Protein AF-A0A6M1YBB3-F1 (afdb_monomer_lite)

Foldseek 3Di:
DDPPVDDDDPVLVVVLVVLVVCLVVCCVPPVVCSVVSVVVSCCSVPVPVVVCVVVVCSVVVVVVVVVVVVVVVVVVVVVVVVVVVVVVVCVVCVPPDPPDPPDPPPD

Secondary structure (DSSP, 8-state):
---------HHHHHHHHHHHHHHHHHHHH-GGGHHHHHHHHHIIIIIHHHHHHHH-THHHHHHHHHHHHHHHHHHHHHHHHHHHHHHHHHHHHTTS-TT-TTS-TT-

Sequence (107 aa):
MSEHKFEYGPVARGTYMALVWLVILTAIVFPELLLWHLLLILFLGLGLRPLLEKTGLYDLYAHVTVSIAERLDRKFVEERRREIERNRRRKMYRRFGKDDPRLPKNW

Structure (mmCIF, N/CA/C/O backbone):
data_AF-A0A6M1YBB3-F1
#
_entry.id   AF-A0A6M1YBB3-F1
#
loop_
_atom_site.group_PDB
_atom_site.id
_atom_site.type_symbol
_atom_site.label_atom_id
_atom_site.label_alt_id
_atom_site.label_comp_id
_atom_site.label_asym_id
_atom_site.label_entity_id
_atom_site.label_seq_id
_atom_site.pdbx_PDB_ins_code
_atom_site.Cartn_x
_atom_site.Cartn_y
_atom_site.Cartn_z
_atom_site.occupancy
_atom_site.B_iso_or_equiv
_atom_site.auth_seq_id
_atom_site.auth_comp_id
_atom_site.auth_asym_id
_atom_site.auth_atom_id
_atom_site.pdbx_PDB_model_num
ATOM 1 N N . MET A 1 1 ? 23.563 -16.524 11.032 1.00 37.12 1 MET A N 1
ATOM 2 C CA . MET A 1 1 ? 23.453 -16.870 9.598 1.00 37.12 1 MET A CA 1
ATOM 3 C C . MET A 1 1 ? 22.056 -16.458 9.148 1.00 37.12 1 MET A C 1
ATOM 5 O O . MET A 1 1 ? 21.123 -16.752 9.881 1.00 37.12 1 MET A O 1
ATOM 9 N N . SER A 1 2 ? 21.978 -15.690 8.051 1.00 39.12 2 SER A N 1
ATOM 10 C CA . SER A 1 2 ? 20.796 -15.066 7.412 1.00 39.12 2 SER A CA 1
ATOM 11 C C . SER A 1 2 ? 19.944 -14.103 8.261 1.00 39.12 2 SER A C 1
ATOM 13 O O . SER A 1 2 ? 18.812 -14.407 8.624 1.00 39.12 2 SER A O 1
ATOM 15 N N . GLU A 1 3 ? 20.458 -12.887 8.495 1.00 45.19 3 GLU A N 1
ATOM 16 C CA . GLU A 1 3 ? 19.610 -11.716 8.770 1.00 45.19 3 GLU A CA 1
ATOM 17 C C . GLU A 1 3 ? 18.839 -11.348 7.491 1.00 45.19 3 GLU A C 1
ATOM 19 O O . GLU A 1 3 ? 19.251 -10.476 6.724 1.00 45.19 3 GLU A O 1
ATOM 24 N N . HIS A 1 4 ? 17.710 -12.006 7.226 1.00 49.84 4 HIS A N 1
ATOM 25 C CA . HIS A 1 4 ? 16.729 -11.434 6.309 1.00 49.84 4 HIS A CA 1
ATOM 26 C C . HIS A 1 4 ? 16.093 -10.236 7.015 1.00 49.84 4 HIS A C 1
ATOM 28 O O . HIS A 1 4 ? 15.116 -10.361 7.750 1.00 49.84 4 HIS A O 1
ATOM 34 N N . LYS A 1 5 ? 16.698 -9.055 6.841 1.00 56.81 5 LYS A N 1
ATOM 35 C CA . LYS A 1 5 ? 16.097 -7.778 7.229 1.00 56.81 5 LYS A CA 1
ATOM 36 C C . LYS A 1 5 ? 14.811 -7.631 6.430 1.00 56.81 5 LYS A C 1
ATOM 38 O O . LYS A 1 5 ? 14.827 -7.218 5.279 1.00 56.81 5 LYS A O 1
ATOM 43 N N . PHE A 1 6 ? 13.707 -8.050 7.033 1.00 59.91 6 PHE A N 1
ATOM 44 C CA . PHE A 1 6 ? 12.381 -7.880 6.476 1.00 59.91 6 PHE A CA 1
ATOM 45 C C . PHE A 1 6 ? 12.151 -6.391 6.184 1.00 59.91 6 PHE A C 1
ATOM 47 O O . PHE A 1 6 ? 12.047 -5.567 7.098 1.00 59.91 6 PHE A O 1
ATOM 54 N N . GLU A 1 7 ? 12.115 -6.044 4.900 1.00 65.75 7 GLU A N 1
ATOM 55 C CA . GLU A 1 7 ? 11.823 -4.698 4.433 1.00 65.75 7 GLU A CA 1
ATOM 56 C C . GLU A 1 7 ? 10.372 -4.635 3.970 1.00 65.75 7 GLU A C 1
ATOM 58 O O . GLU A 1 7 ? 9.979 -5.243 2.974 1.00 65.75 7 GLU A O 1
ATOM 63 N N . TYR A 1 8 ? 9.557 -3.867 4.694 1.00 69.00 8 TYR A N 1
ATOM 64 C CA . TYR A 1 8 ? 8.224 -3.524 4.219 1.00 69.00 8 TYR A CA 1
ATOM 65 C C . TYR A 1 8 ? 8.329 -2.790 2.885 1.00 69.00 8 TYR A C 1
ATOM 67 O O . TYR A 1 8 ? 8.977 -1.740 2.800 1.00 69.00 8 TYR A O 1
ATOM 75 N N . GLY A 1 9 ? 7.638 -3.323 1.876 1.00 72.06 9 GLY A N 1
ATOM 76 C CA . GLY A 1 9 ? 7.504 -2.675 0.581 1.00 72.06 9 GLY A CA 1
ATOM 77 C C . GLY A 1 9 ? 6.871 -1.278 0.691 1.00 72.06 9 GLY A C 1
ATOM 78 O O . GLY A 1 9 ? 6.169 -0.975 1.663 1.00 72.06 9 GLY A O 1
ATOM 79 N N . PRO A 1 10 ? 7.077 -0.416 -0.318 1.00 74.81 10 PRO A N 1
ATOM 80 C CA . PRO A 1 10 ? 6.607 0.971 -0.307 1.00 74.81 10 PRO A CA 1
ATOM 81 C C . PRO A 1 10 ? 5.085 1.086 -0.145 1.00 74.81 10 PRO A C 1
ATOM 83 O O . PRO A 1 10 ? 4.612 2.004 0.519 1.00 74.81 10 PRO A O 1
ATOM 86 N N . VAL A 1 11 ? 4.324 0.122 -0.674 1.00 73.94 11 VAL A N 1
ATOM 87 C CA . VAL A 1 11 ? 2.864 0.054 -0.506 1.00 73.94 11 VAL A CA 1
ATOM 88 C C . VAL A 1 11 ? 2.495 -0.135 0.962 1.00 73.94 11 VAL A C 1
ATOM 90 O O . VAL A 1 11 ? 1.735 0.664 1.490 1.00 73.94 11 VAL A O 1
ATOM 93 N N . ALA A 1 12 ? 3.081 -1.119 1.651 1.00 78.50 12 ALA A N 1
ATOM 94 C CA . ALA A 1 12 ? 2.792 -1.374 3.063 1.00 78.50 12 ALA A CA 1
ATOM 95 C C . ALA A 1 12 ? 3.149 -0.173 3.953 1.00 78.50 12 ALA A C 1
ATOM 97 O O . ALA A 1 12 ? 2.372 0.199 4.831 1.00 78.50 12 ALA A O 1
ATOM 98 N N . ARG A 1 13 ? 4.287 0.485 3.683 1.00 79.81 13 ARG A N 1
ATOM 99 C CA . ARG A 1 13 ? 4.660 1.734 4.368 1.00 79.81 13 ARG A CA 1
ATOM 100 C C . ARG A 1 13 ? 3.640 2.846 4.112 1.00 79.81 13 ARG A C 1
ATOM 102 O O . ARG A 1 13 ? 3.239 3.524 5.052 1.00 79.81 13 ARG A O 1
ATOM 109 N N . GLY A 1 14 ? 3.200 3.009 2.865 1.00 83.56 14 GLY A N 1
ATOM 110 C CA . GLY A 1 14 ? 2.187 3.994 2.485 1.00 83.56 14 GLY A CA 1
ATOM 111 C C . GLY A 1 14 ? 0.838 3.742 3.157 1.00 83.56 14 GLY A C 1
ATOM 112 O O . GLY A 1 14 ? 0.249 4.666 3.712 1.00 83.56 14 GLY A O 1
ATOM 113 N N . THR A 1 15 ? 0.376 2.489 3.178 1.00 84.31 15 THR A N 1
ATOM 114 C CA . THR A 1 15 ? -0.873 2.097 3.843 1.00 84.31 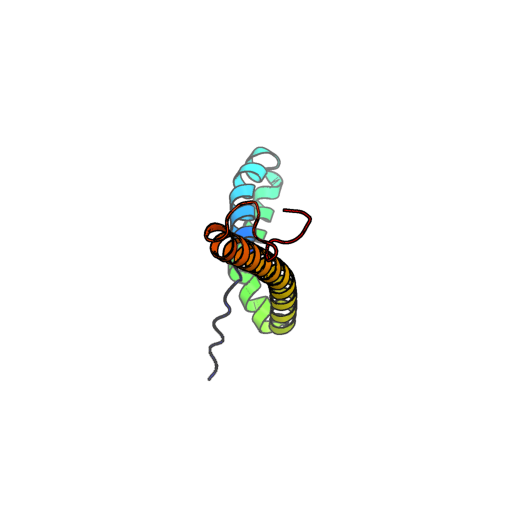15 THR A CA 1
ATOM 115 C C . THR A 1 15 ? -0.808 2.343 5.348 1.00 84.31 15 THR A C 1
ATOM 117 O O . THR A 1 15 ? -1.753 2.885 5.913 1.00 84.31 15 THR A O 1
ATOM 120 N N . TYR A 1 16 ? 0.315 2.018 5.996 1.00 86.19 16 TYR A N 1
ATOM 121 C CA . TYR A 1 16 ? 0.517 2.324 7.414 1.00 86.19 16 TYR A CA 1
ATOM 122 C C . TYR A 1 16 ? 0.461 3.832 7.680 1.00 86.19 16 TYR A C 1
ATOM 124 O O . TYR A 1 16 ? -0.253 4.277 8.575 1.00 86.19 16 TYR A O 1
ATOM 132 N N . MET A 1 17 ? 1.148 4.632 6.861 1.00 87.06 17 MET A N 1
ATOM 133 C CA . MET A 1 17 ? 1.129 6.091 6.980 1.00 87.06 17 MET A CA 1
ATOM 134 C C . MET A 1 17 ? -0.293 6.653 6.818 1.00 87.06 17 MET A C 1
ATOM 136 O O . MET A 1 17 ? -0.700 7.529 7.577 1.00 87.06 17 MET A O 1
ATOM 140 N N . ALA A 1 18 ? -1.071 6.126 5.867 1.00 90.31 18 ALA A N 1
ATOM 141 C CA . ALA A 1 18 ? -2.466 6.513 5.662 1.00 90.31 18 ALA A CA 1
ATOM 142 C C . ALA A 1 18 ? -3.351 6.170 6.873 1.00 90.31 18 ALA A C 1
ATOM 144 O O . ALA A 1 18 ? -4.165 6.993 7.284 1.00 90.31 18 ALA A O 1
ATOM 145 N N . LEU A 1 19 ? -3.159 4.993 7.481 1.00 88.69 19 LEU A N 1
ATOM 146 C CA . LEU A 1 19 ? -3.866 4.594 8.703 1.00 88.69 19 LEU A CA 1
ATOM 147 C C . LEU A 1 19 ? -3.522 5.495 9.894 1.00 88.69 19 LEU A C 1
ATOM 149 O O . LEU A 1 19 ? -4.408 5.851 10.664 1.00 88.69 19 LEU A O 1
ATOM 153 N N . VAL A 1 20 ? -2.261 5.917 10.022 1.00 90.00 20 VAL A N 1
ATOM 154 C CA . VAL A 1 20 ? -1.849 6.883 11.052 1.00 90.00 20 VAL A CA 1
ATOM 155 C C . VAL A 1 20 ? -2.559 8.223 10.858 1.00 90.00 20 VAL A C 1
ATOM 157 O O . VAL A 1 20 ? -3.087 8.780 11.817 1.00 90.00 20 VAL A O 1
ATOM 160 N N . TRP A 1 21 ? -2.639 8.724 9.625 1.00 91.81 21 TRP A N 1
ATOM 161 C CA . TRP A 1 21 ? -3.379 9.955 9.332 1.00 91.81 21 TRP A CA 1
ATOM 162 C C . TRP A 1 21 ? -4.885 9.822 9.583 1.00 91.81 21 TRP A C 1
ATOM 164 O O . TRP A 1 21 ? -5.517 10.773 10.045 1.00 91.81 21 TRP A O 1
ATOM 174 N N . LEU A 1 22 ? -5.455 8.638 9.348 1.00 90.12 22 LEU A N 1
ATOM 175 C CA . LEU A 1 22 ? -6.861 8.352 9.635 1.00 90.12 22 LEU A CA 1
ATOM 176 C C . LEU A 1 22 ? -7.202 8.431 11.127 1.00 90.12 22 LEU A C 1
ATOM 178 O O . LEU A 1 22 ? -8.356 8.694 11.441 1.00 90.12 22 LEU A O 1
ATOM 182 N N . VAL A 1 23 ? -6.234 8.312 12.045 1.00 89.75 23 VAL A N 1
ATOM 183 C CA . VAL A 1 23 ? -6.480 8.451 13.496 1.00 89.75 23 VAL A CA 1
ATOM 184 C C . VAL A 1 23 ? -7.152 9.774 13.836 1.00 89.75 23 VAL A C 1
ATOM 186 O O . VAL A 1 23 ? -8.062 9.792 14.661 1.00 89.75 23 VAL A O 1
ATOM 189 N N . ILE A 1 24 ? -6.739 10.869 13.191 1.00 89.31 24 ILE A N 1
ATOM 190 C CA . ILE A 1 24 ? -7.318 12.197 13.433 1.00 89.31 24 ILE A CA 1
ATOM 191 C C . ILE A 1 24 ? -8.800 12.197 13.044 1.00 89.31 24 ILE A C 1
ATOM 193 O O . ILE A 1 24 ? -9.637 12.703 13.787 1.00 89.31 24 ILE A O 1
ATOM 197 N N . LEU A 1 25 ? -9.138 11.578 11.910 1.00 90.88 25 LEU A N 1
ATOM 198 C CA . LEU A 1 25 ? -10.521 11.450 11.460 1.00 90.88 25 LEU A CA 1
ATOM 199 C C . LEU A 1 25 ? -11.332 10.573 12.419 1.00 90.88 25 LEU A C 1
ATOM 201 O O . LEU A 1 25 ? -12.424 10.958 12.831 1.00 90.88 25 LEU A O 1
ATOM 205 N N . THR A 1 26 ? -10.786 9.425 12.820 1.00 88.81 26 THR A N 1
ATOM 206 C CA . THR A 1 26 ? -11.436 8.511 13.766 1.00 88.81 26 THR A CA 1
ATOM 207 C C . THR A 1 26 ? -11.688 9.198 15.106 1.00 88.81 26 THR A C 1
ATOM 209 O O . THR A 1 26 ? -12.761 9.036 15.677 1.00 88.81 26 THR A O 1
ATOM 212 N N . ALA A 1 27 ? -10.755 10.031 15.574 1.00 89.69 27 ALA A N 1
ATOM 213 C CA . ALA A 1 27 ? -10.901 10.781 16.816 1.00 89.69 27 ALA A CA 1
ATOM 214 C C . ALA A 1 27 ? -12.043 11.805 16.789 1.00 89.69 27 ALA A C 1
ATOM 216 O O . ALA A 1 27 ? -12.669 12.039 17.819 1.00 89.69 27 ALA A O 1
ATOM 217 N N . ILE A 1 28 ? -12.320 12.396 15.624 1.00 91.56 28 ILE A N 1
ATOM 218 C CA . ILE A 1 28 ? -13.379 13.398 15.456 1.00 91.56 28 ILE A CA 1
ATOM 219 C C . ILE A 1 28 ? -14.745 12.733 15.255 1.00 91.56 28 ILE A C 1
ATOM 221 O O . ILE A 1 28 ? -15.732 13.181 15.831 1.00 91.56 28 ILE A O 1
ATOM 225 N N . VAL A 1 29 ? -14.818 11.686 14.426 1.00 92.56 29 VAL A N 1
ATOM 226 C CA . VAL A 1 29 ? -16.100 11.087 14.016 1.00 92.56 29 VAL A CA 1
ATOM 227 C C . VAL A 1 29 ? -16.567 10.005 14.994 1.00 92.56 29 VAL A C 1
ATOM 229 O O . VAL A 1 29 ? -17.751 9.937 15.310 1.00 92.56 29 VAL A O 1
ATOM 232 N N . PHE A 1 30 ? -15.651 9.165 15.484 1.00 87.81 30 PHE A N 1
ATOM 233 C CA . PHE A 1 30 ? -15.967 8.009 16.326 1.00 87.81 30 PHE A CA 1
ATOM 234 C C . PHE A 1 30 ? -14.929 7.828 17.450 1.00 87.81 30 PHE A C 1
ATOM 236 O O . PHE A 1 30 ? -14.118 6.894 17.412 1.00 87.81 30 PHE A O 1
ATOM 243 N N . PRO A 1 31 ? -14.946 8.694 18.480 1.00 87.12 31 PRO A N 1
ATOM 244 C CA . PRO A 1 31 ? -13.941 8.684 19.545 1.00 87.12 31 PRO A CA 1
ATOM 245 C C . PRO A 1 31 ? -13.929 7.382 20.359 1.00 87.12 31 PRO A C 1
ATOM 247 O O . PRO A 1 31 ? -12.878 6.971 20.845 1.00 87.12 31 PRO A O 1
ATOM 250 N N . GLU A 1 32 ? -15.061 6.681 20.458 1.00 90.81 32 GLU A N 1
ATOM 251 C CA . GLU A 1 32 ? -15.172 5.387 21.150 1.00 90.81 32 GLU A CA 1
ATOM 252 C C . GLU A 1 32 ? -14.294 4.294 20.513 1.00 90.81 32 GLU A C 1
ATOM 254 O O . GLU A 1 32 ? -13.800 3.393 21.191 1.00 90.81 32 GLU A O 1
ATOM 259 N N . LEU A 1 33 ? -14.047 4.395 19.203 1.00 88.44 33 LEU A N 1
ATOM 260 C CA . LEU A 1 33 ? -13.233 3.452 18.434 1.00 88.44 33 LEU A CA 1
ATOM 261 C C . LEU A 1 33 ? -11.751 3.844 18.389 1.00 88.44 33 LEU A C 1
ATOM 263 O O . LEU A 1 33 ? -10.933 3.065 17.900 1.00 88.44 33 LEU A O 1
ATOM 267 N N . LEU A 1 34 ? -11.384 5.018 18.910 1.00 89.38 34 LEU A N 1
ATOM 268 C CA . LEU A 1 34 ? -10.020 5.548 18.860 1.00 89.38 34 LEU A CA 1
ATOM 269 C C . LEU A 1 34 ? -9.024 4.587 19.513 1.00 89.38 34 LEU A C 1
ATOM 271 O O . LEU A 1 34 ? -7.972 4.306 18.941 1.00 89.38 34 LEU A O 1
ATOM 275 N N . LEU A 1 35 ? -9.373 4.032 20.675 1.00 91.25 35 LEU A N 1
ATOM 276 C CA . LEU A 1 35 ? -8.500 3.123 21.419 1.00 91.25 35 LEU A CA 1
ATOM 277 C C . LEU A 1 35 ? -8.240 1.826 20.637 1.00 91.25 35 LEU A C 1
ATOM 279 O O . LEU A 1 35 ? -7.095 1.386 20.532 1.00 91.25 35 LEU A O 1
ATOM 283 N N . TRP A 1 36 ? -9.275 1.269 20.000 1.00 91.31 36 TRP A N 1
ATOM 284 C CA . TRP A 1 36 ? -9.139 0.128 19.091 1.00 91.31 36 TRP A CA 1
ATOM 285 C C . TRP A 1 36 ? -8.296 0.465 17.860 1.00 91.31 36 TRP A C 1
ATOM 287 O O . TRP A 1 36 ? -7.468 -0.342 17.440 1.00 91.31 36 TRP A O 1
ATOM 297 N N . HIS A 1 37 ? -8.456 1.668 17.308 1.00 88.44 37 HIS A N 1
ATOM 298 C CA . HIS A 1 37 ? -7.667 2.142 16.173 1.00 88.44 37 HIS A CA 1
ATOM 299 C C . HIS A 1 37 ? -6.178 2.267 16.523 1.00 88.44 37 HIS A C 1
ATOM 301 O O . HIS A 1 37 ? -5.321 1.809 15.768 1.00 88.44 37 HIS A O 1
ATOM 307 N N . LEU A 1 38 ? -5.859 2.833 17.690 1.00 89.06 38 LEU A N 1
ATOM 308 C CA . LEU A 1 38 ? -4.486 2.940 18.182 1.00 89.06 38 LEU A CA 1
ATOM 309 C C . LEU A 1 38 ? -3.865 1.566 18.440 1.00 89.06 38 LEU A C 1
ATOM 311 O O . LEU A 1 38 ? -2.723 1.340 18.047 1.00 89.06 38 LEU A O 1
ATOM 315 N N . LEU A 1 39 ? -4.613 0.637 19.044 1.00 91.69 39 LEU A N 1
ATOM 316 C CA . LEU A 1 39 ? -4.159 -0.744 19.229 1.00 91.69 39 LEU A CA 1
ATOM 317 C C . LEU A 1 39 ? -3.872 -1.427 17.891 1.00 91.69 39 LEU A C 1
ATOM 319 O O . LEU A 1 39 ? -2.852 -2.101 17.757 1.00 91.69 39 LEU A O 1
ATOM 323 N N . LEU A 1 40 ? -4.728 -1.220 16.890 1.00 88.88 40 LEU A N 1
ATOM 324 C CA . LEU A 1 40 ? -4.531 -1.757 15.547 1.00 88.88 40 LEU A CA 1
ATOM 325 C C . LEU A 1 40 ? -3.270 -1.189 14.885 1.00 88.88 40 LEU A C 1
ATOM 327 O O . LEU A 1 40 ? -2.500 -1.944 14.297 1.00 88.88 40 LEU A O 1
ATOM 331 N N . ILE A 1 41 ? -3.016 0.115 15.013 1.00 88.81 41 ILE A N 1
ATOM 332 C CA . ILE A 1 41 ? -1.803 0.753 14.478 1.00 88.81 41 ILE A CA 1
ATOM 333 C C . ILE A 1 41 ? -0.558 0.242 15.199 1.00 88.81 41 ILE A C 1
ATOM 335 O O . ILE A 1 41 ? 0.422 -0.116 14.547 1.00 88.81 41 ILE A O 1
ATOM 339 N N . LEU A 1 42 ? -0.601 0.146 16.529 1.00 88.69 42 LEU A N 1
ATOM 340 C CA . LEU A 1 42 ? 0.492 -0.404 17.328 1.00 88.69 42 LEU A CA 1
ATOM 341 C C . LEU A 1 42 ? 0.793 -1.850 16.909 1.00 88.69 42 LEU A C 1
ATOM 343 O O . LEU A 1 42 ? 1.949 -2.220 16.698 1.00 88.69 42 LEU A O 1
ATOM 347 N N . PHE A 1 43 ? -0.255 -2.653 16.724 1.00 88.06 43 PHE A N 1
ATOM 348 C CA . PHE A 1 43 ? -0.145 -4.017 16.235 1.00 88.06 43 PHE A CA 1
ATOM 349 C C . PHE A 1 43 ? 0.441 -4.069 14.820 1.00 88.06 43 PHE A C 1
ATOM 351 O O . PHE A 1 43 ? 1.346 -4.862 14.582 1.00 88.06 43 PHE A O 1
ATOM 358 N N . LEU A 1 44 ? 0.014 -3.205 13.896 1.00 84.69 44 LEU A N 1
ATOM 359 C CA . LEU A 1 44 ? 0.589 -3.154 12.549 1.00 84.69 44 LEU A CA 1
ATOM 360 C C . LEU A 1 44 ? 2.074 -2.756 12.556 1.00 84.69 44 LEU A C 1
ATOM 362 O O . LEU A 1 44 ? 2.870 -3.337 11.821 1.00 84.69 44 LEU A O 1
ATOM 366 N N . GLY A 1 45 ? 2.449 -1.774 13.376 1.00 80.69 45 GLY A N 1
ATOM 367 C CA . GLY A 1 45 ? 3.810 -1.240 13.422 1.00 80.69 45 GLY A CA 1
ATOM 368 C C . GLY A 1 45 ? 4.809 -2.170 14.115 1.00 80.69 45 GLY A C 1
ATOM 369 O O . GLY A 1 45 ? 5.934 -2.329 13.640 1.00 80.69 45 GLY A O 1
ATOM 370 N N . LEU A 1 46 ? 4.404 -2.799 15.222 1.00 80.12 46 LEU A N 1
ATOM 371 C CA . LEU A 1 46 ? 5.288 -3.606 16.075 1.00 80.12 46 LEU A CA 1
ATOM 372 C C . LEU A 1 46 ? 4.989 -5.108 16.010 1.00 80.12 46 LEU A C 1
ATOM 374 O O . LEU A 1 46 ? 5.914 -5.916 16.011 1.00 80.12 46 LEU A O 1
ATOM 378 N N . GLY A 1 47 ? 3.713 -5.489 15.965 1.00 77.06 47 GLY A N 1
ATOM 379 C CA . GLY A 1 47 ? 3.259 -6.880 16.079 1.00 77.06 47 GLY A CA 1
ATOM 380 C C . GLY A 1 47 ? 3.191 -7.639 14.755 1.00 77.06 47 GLY A C 1
ATOM 381 O O . GLY A 1 47 ? 3.397 -8.849 14.731 1.00 77.06 47 GLY A O 1
ATOM 382 N N . LEU A 1 48 ? 2.963 -6.948 13.642 1.00 80.00 48 LEU A N 1
ATOM 383 C CA . LEU A 1 48 ? 2.775 -7.584 12.340 1.00 80.00 48 LEU A CA 1
ATOM 384 C C . LEU A 1 48 ? 4.055 -8.282 11.868 1.00 80.00 48 LEU A C 1
ATOM 386 O O . LEU A 1 48 ? 4.018 -9.427 11.432 1.00 80.00 48 LEU A O 1
ATOM 390 N N . ARG A 1 49 ? 5.206 -7.625 12.037 1.00 73.38 49 ARG A N 1
ATOM 391 C CA . ARG A 1 49 ? 6.513 -8.154 11.628 1.00 73.38 49 ARG A CA 1
ATOM 392 C C . ARG A 1 49 ? 6.861 -9.496 12.290 1.00 73.38 49 ARG A C 1
ATOM 394 O O . ARG A 1 49 ? 7.080 -10.456 11.552 1.00 73.38 49 ARG A O 1
ATOM 401 N N . PRO A 1 50 ? 6.881 -9.621 13.632 1.00 73.62 50 PRO A N 1
ATOM 402 C CA . PRO A 1 50 ? 7.187 -10.899 14.269 1.00 73.62 50 PRO A CA 1
ATOM 403 C C . PRO A 1 50 ? 6.138 -11.969 13.949 1.00 73.62 50 PRO A C 1
ATOM 405 O O . PRO A 1 50 ? 6.453 -13.155 13.963 1.00 73.62 50 PRO A O 1
ATOM 408 N N . LEU A 1 51 ? 4.899 -11.577 13.645 1.00 78.12 51 LEU A N 1
ATOM 409 C CA . LEU A 1 51 ? 3.841 -12.514 13.283 1.00 78.12 51 LEU A CA 1
ATOM 410 C C . LEU A 1 51 ? 4.039 -13.069 11.866 1.00 78.12 51 LEU A C 1
ATOM 412 O O . LEU A 1 51 ? 3.882 -14.272 11.669 1.00 78.12 51 LEU A O 1
ATOM 416 N N . LEU A 1 52 ? 4.473 -12.248 10.904 1.00 73.06 52 LEU A N 1
ATOM 417 C CA . LEU A 1 52 ? 4.864 -12.719 9.568 1.00 73.06 52 LEU A CA 1
ATOM 418 C C . LEU A 1 52 ? 6.106 -13.614 9.613 1.00 73.06 52 LEU A C 1
ATOM 420 O O . LEU A 1 52 ? 6.134 -14.645 8.944 1.00 73.06 52 LEU A O 1
ATOM 424 N N . GLU A 1 53 ? 7.108 -13.243 10.412 1.00 72.88 53 GLU A N 1
ATOM 425 C CA . GLU A 1 53 ? 8.331 -14.038 10.575 1.00 72.88 53 GLU A CA 1
ATOM 426 C C . GLU A 1 53 ? 8.025 -15.403 11.220 1.00 72.88 53 GLU A C 1
ATOM 428 O O . GLU A 1 53 ? 8.538 -16.425 10.770 1.00 72.88 53 GLU A O 1
ATOM 433 N N . LYS A 1 54 ? 7.131 -15.457 12.220 1.00 74.44 54 LYS A N 1
ATOM 434 C CA . LYS A 1 54 ? 6.743 -16.712 12.891 1.00 74.44 54 LYS A CA 1
ATOM 435 C C . LYS A 1 54 ? 5.832 -17.615 12.063 1.00 74.44 54 LYS A C 1
ATOM 437 O O . LYS A 1 54 ? 5.879 -18.828 12.232 1.00 74.44 54 LYS A O 1
ATOM 442 N N . THR A 1 55 ? 4.971 -17.046 11.224 1.00 75.25 55 THR A N 1
ATOM 443 C CA . THR A 1 55 ? 3.983 -17.817 10.449 1.00 75.25 55 THR A CA 1
ATOM 444 C C . THR A 1 55 ? 4.511 -18.301 9.101 1.00 75.25 55 THR A C 1
ATOM 446 O O . THR A 1 55 ? 3.832 -19.075 8.434 1.00 75.25 55 THR A O 1
ATOM 449 N N . GLY A 1 56 ? 5.696 -17.852 8.671 1.00 67.75 56 GLY A N 1
ATOM 450 C CA . GLY A 1 56 ? 6.246 -18.205 7.359 1.00 67.75 56 GLY A CA 1
ATOM 451 C C . GLY A 1 56 ? 5.466 -17.611 6.178 1.00 67.75 56 GLY A C 1
ATOM 452 O O . GLY A 1 56 ? 5.796 -17.880 5.028 1.00 67.75 56 GLY A O 1
ATOM 453 N N . LEU A 1 57 ? 4.468 -16.748 6.427 1.00 69.25 57 LEU A N 1
ATOM 454 C CA . LEU A 1 57 ? 3.707 -16.035 5.387 1.00 69.25 57 LEU A CA 1
ATOM 455 C C . LEU A 1 57 ? 4.560 -15.035 4.589 1.00 69.25 57 LEU A C 1
ATOM 457 O O . LEU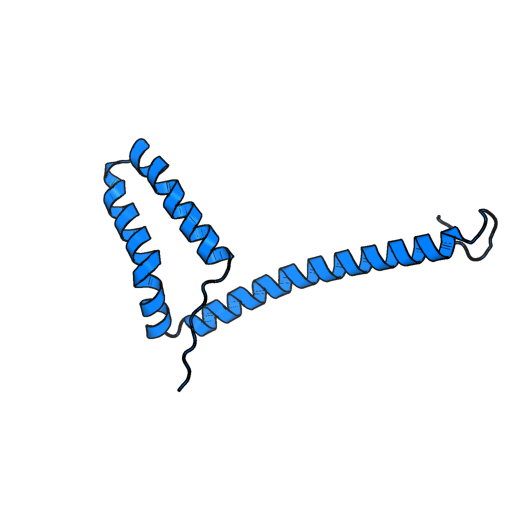 A 1 57 ? 4.081 -14.452 3.615 1.00 69.25 57 LEU A O 1
ATOM 461 N N . TYR A 1 58 ? 5.814 -14.841 4.998 1.00 67.44 58 TYR A N 1
ATOM 462 C CA . TYR A 1 58 ? 6.808 -14.034 4.305 1.00 67.44 58 TYR A CA 1
ATOM 463 C C . TYR A 1 58 ? 6.923 -14.390 2.820 1.00 67.44 58 TYR A C 1
ATOM 465 O O . TYR A 1 58 ? 6.803 -13.499 1.978 1.00 67.44 58 TYR A O 1
ATOM 473 N N . ASP A 1 59 ? 7.082 -15.674 2.494 1.00 66.88 59 ASP A N 1
ATOM 474 C CA . ASP A 1 59 ? 7.288 -16.112 1.109 1.00 66.88 59 ASP A CA 1
ATOM 475 C C . ASP A 1 59 ? 6.055 -15.838 0.246 1.00 66.88 59 ASP A C 1
ATOM 477 O O . ASP A 1 59 ? 6.158 -15.428 -0.912 1.00 66.88 59 ASP A O 1
ATOM 481 N N . LEU A 1 60 ? 4.869 -15.978 0.840 1.00 68.69 60 LEU A N 1
ATOM 482 C CA . LEU A 1 60 ? 3.598 -15.726 0.172 1.00 68.69 60 LEU A CA 1
ATOM 483 C C . LEU A 1 60 ? 3.412 -14.230 -0.107 1.00 68.69 60 LEU A C 1
ATOM 485 O O . LEU A 1 60 ? 3.045 -13.841 -1.216 1.00 68.69 60 LEU A O 1
ATOM 489 N N . TYR A 1 61 ? 3.736 -13.378 0.870 1.00 67.62 61 TYR A N 1
ATOM 490 C CA . TYR A 1 61 ? 3.710 -11.929 0.697 1.00 67.62 61 TYR A CA 1
ATOM 491 C C . TYR A 1 61 ? 4.736 -11.471 -0.347 1.00 67.62 61 TYR A C 1
ATOM 493 O O . TYR A 1 61 ? 4.395 -10.698 -1.246 1.00 67.62 61 TYR A O 1
ATOM 501 N N . ALA A 1 62 ? 5.971 -11.973 -0.285 1.00 68.50 62 ALA A N 1
ATOM 502 C CA . ALA A 1 62 ? 7.014 -11.657 -1.256 1.00 68.50 62 ALA A CA 1
ATOM 503 C C . ALA A 1 62 ? 6.579 -12.033 -2.681 1.00 68.50 62 ALA A C 1
ATOM 505 O O . ALA A 1 62 ? 6.671 -11.204 -3.588 1.00 68.50 62 ALA A O 1
ATOM 506 N N . HIS A 1 63 ? 6.009 -13.226 -2.870 1.00 70.38 63 HIS A N 1
ATOM 507 C CA . HIS A 1 63 ? 5.549 -13.687 -4.178 1.00 70.38 63 HIS A CA 1
ATOM 508 C C . HIS A 1 63 ? 4.412 -12.822 -4.742 1.00 70.38 63 HIS A C 1
ATOM 510 O O . HIS A 1 63 ? 4.451 -12.408 -5.904 1.00 70.38 63 HIS A O 1
ATOM 516 N N . VAL A 1 64 ? 3.429 -12.466 -3.907 1.00 70.56 64 VAL A N 1
ATOM 517 C CA . VAL A 1 64 ? 2.332 -11.572 -4.308 1.00 70.56 64 VAL A CA 1
ATOM 518 C C . VAL A 1 64 ? 2.872 -10.194 -4.687 1.00 70.56 64 VAL A C 1
ATOM 520 O O . VAL A 1 64 ? 2.525 -9.668 -5.746 1.00 70.56 64 VAL A O 1
ATOM 523 N N . THR A 1 65 ? 3.769 -9.632 -3.878 1.00 70.56 65 THR A N 1
ATOM 524 C CA . THR A 1 65 ? 4.328 -8.294 -4.120 1.00 70.56 65 THR A CA 1
ATOM 525 C C . THR A 1 65 ? 5.133 -8.251 -5.421 1.00 70.56 65 THR A C 1
ATOM 527 O O . THR A 1 65 ? 4.956 -7.329 -6.219 1.00 70.56 65 THR A O 1
ATOM 530 N N . VAL A 1 66 ? 5.955 -9.274 -5.681 1.00 72.12 66 VAL A N 1
ATOM 531 C CA . VAL A 1 66 ? 6.721 -9.412 -6.931 1.00 72.12 66 VAL A CA 1
ATOM 532 C C . VAL A 1 66 ? 5.788 -9.556 -8.133 1.00 72.12 66 VAL A C 1
ATOM 534 O O . VAL A 1 66 ? 5.977 -8.866 -9.130 1.00 72.12 66 VAL A O 1
ATOM 537 N N . SER A 1 67 ? 4.725 -10.360 -8.035 1.00 71.00 67 SER A N 1
ATOM 538 C CA . SER A 1 67 ? 3.774 -10.540 -9.142 1.00 71.00 67 SER A CA 1
ATOM 539 C C . SER A 1 67 ? 3.041 -9.245 -9.531 1.00 71.00 67 SER A C 1
ATOM 541 O O . SER A 1 67 ? 2.783 -8.990 -10.712 1.00 71.00 67 SER A O 1
ATOM 543 N N . ILE A 1 68 ? 2.729 -8.396 -8.547 1.00 70.94 68 ILE A N 1
ATOM 544 C CA . ILE A 1 68 ? 2.101 -7.089 -8.768 1.00 70.94 68 ILE A CA 1
ATOM 545 C C . ILE A 1 68 ? 3.114 -6.120 -9.382 1.00 70.94 68 ILE A C 1
ATOM 547 O O . ILE A 1 68 ? 2.786 -5.426 -10.349 1.00 70.94 68 ILE A O 1
ATOM 551 N N . ALA A 1 69 ? 4.345 -6.101 -8.861 1.00 71.19 69 ALA A N 1
ATOM 552 C CA . ALA A 1 69 ? 5.423 -5.271 -9.385 1.00 71.19 69 ALA A CA 1
ATOM 553 C C . ALA A 1 69 ? 5.749 -5.628 -10.843 1.00 71.19 69 ALA A C 1
ATOM 555 O O . ALA A 1 69 ? 5.787 -4.737 -11.685 1.00 71.19 69 ALA A O 1
ATOM 556 N N . GLU A 1 70 ? 5.864 -6.916 -11.177 1.00 75.00 70 GLU A N 1
ATOM 557 C CA . GLU A 1 70 ? 6.088 -7.375 -12.551 1.00 75.00 70 GLU A CA 1
ATOM 558 C C . GLU A 1 70 ? 4.973 -6.944 -13.510 1.00 75.00 70 GLU A C 1
ATOM 560 O O . GLU A 1 70 ? 5.244 -6.569 -14.651 1.00 75.00 70 GLU A O 1
ATOM 565 N N . ARG A 1 71 ? 3.705 -6.994 -13.080 1.00 70.75 71 ARG A N 1
ATOM 566 C CA . ARG A 1 71 ? 2.580 -6.560 -13.925 1.00 70.75 71 ARG A CA 1
ATOM 567 C C . ARG A 1 71 ? 2.622 -5.065 -14.221 1.00 70.75 71 ARG A C 1
ATOM 569 O O . ARG A 1 71 ? 2.264 -4.662 -15.328 1.00 70.75 71 ARG A O 1
ATOM 576 N N . LEU A 1 72 ? 3.011 -4.252 -13.242 1.00 66.25 72 LEU A N 1
ATOM 577 C CA . LEU A 1 72 ? 3.155 -2.809 -13.418 1.00 66.25 72 LEU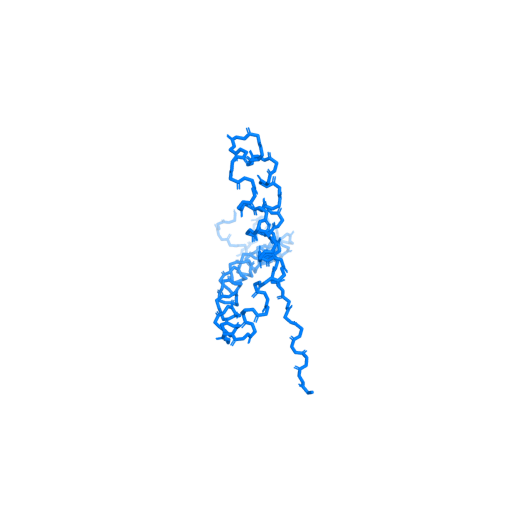 A CA 1
ATOM 578 C C . LEU A 1 72 ? 4.370 -2.490 -14.289 1.00 66.25 72 LEU A C 1
ATOM 580 O O . LEU A 1 72 ? 4.245 -1.735 -15.252 1.00 66.25 72 LEU A O 1
ATOM 584 N N . ASP A 1 73 ? 5.509 -3.119 -14.008 1.00 76.75 73 ASP A N 1
ATOM 585 C CA . ASP A 1 73 ? 6.762 -2.865 -14.713 1.00 76.75 73 ASP A CA 1
ATOM 586 C C . ASP A 1 73 ? 6.663 -3.226 -16.199 1.00 76.75 73 ASP A C 1
ATOM 588 O O . ASP A 1 73 ? 7.028 -2.421 -17.052 1.00 76.75 73 ASP A O 1
ATOM 592 N N . ARG A 1 74 ? 6.029 -4.356 -16.553 1.00 76.38 74 ARG A N 1
ATOM 593 C CA . ARG A 1 74 ? 5.788 -4.715 -17.966 1.00 76.38 74 ARG A CA 1
ATOM 594 C C . ARG A 1 74 ? 5.056 -3.613 -18.734 1.00 76.38 74 ARG A C 1
ATOM 596 O O . ARG A 1 74 ? 5.448 -3.296 -19.854 1.00 76.38 74 ARG A O 1
ATOM 603 N N . LYS A 1 75 ? 4.035 -2.990 -18.135 1.00 74.75 75 LYS A N 1
ATOM 604 C CA . LYS A 1 75 ? 3.294 -1.891 -18.776 1.00 74.75 75 LYS A CA 1
ATOM 605 C C . LYS A 1 75 ? 4.169 -0.652 -18.960 1.00 74.75 75 LYS A C 1
ATOM 607 O O . LYS A 1 75 ? 4.214 -0.106 -20.060 1.00 74.75 75 LYS A O 1
ATOM 612 N N . PHE A 1 76 ? 4.901 -0.247 -17.921 1.00 73.81 76 PHE A N 1
ATOM 613 C CA . PHE A 1 76 ? 5.795 0.913 -17.988 1.00 73.81 76 PHE A CA 1
ATOM 614 C C . PHE A 1 76 ? 6.938 0.713 -18.991 1.00 73.81 76 PHE A C 1
ATOM 616 O O . PHE A 1 76 ? 7.245 1.614 -19.776 1.00 73.81 76 PHE A O 1
ATOM 623 N N . VAL A 1 77 ? 7.547 -0.473 -19.007 1.00 81.75 77 VAL A N 1
ATOM 624 C CA .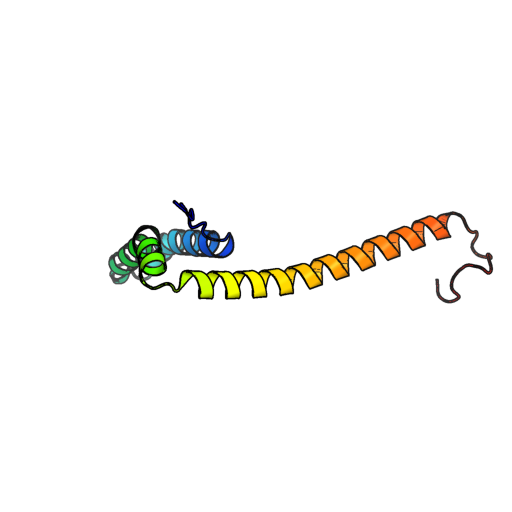 VAL A 1 77 ? 8.626 -0.830 -19.932 1.00 81.75 77 VAL A CA 1
ATOM 625 C C . VAL A 1 77 ? 8.123 -0.835 -21.375 1.00 81.75 77 VAL A C 1
ATOM 627 O O . VAL A 1 77 ? 8.777 -0.258 -22.246 1.00 81.75 77 VAL A O 1
ATOM 630 N N . GLU A 1 78 ? 6.953 -1.420 -21.651 1.00 82.69 78 GLU A N 1
ATOM 631 C CA . GLU A 1 78 ? 6.353 -1.399 -22.991 1.00 82.69 78 GLU A CA 1
ATOM 632 C C . GLU A 1 78 ? 6.054 0.023 -23.474 1.00 82.69 78 GLU A C 1
ATOM 634 O O . GLU A 1 78 ? 6.339 0.370 -24.626 1.00 82.69 78 GLU A O 1
ATOM 639 N N . GLU A 1 79 ? 5.511 0.865 -22.598 1.00 82.06 79 GLU A N 1
ATOM 640 C CA . GLU A 1 79 ? 5.149 2.241 -22.920 1.00 82.06 79 GLU A CA 1
ATOM 641 C C . GLU A 1 79 ? 6.392 3.094 -23.204 1.00 82.06 79 GLU A C 1
ATOM 643 O O . GLU A 1 79 ? 6.470 3.757 -24.246 1.00 82.06 79 GLU A O 1
ATOM 648 N N . ARG A 1 80 ? 7.438 2.965 -22.376 1.00 80.19 80 ARG A N 1
ATOM 649 C CA . ARG A 1 80 ? 8.737 3.611 -22.619 1.00 80.19 80 ARG A CA 1
ATOM 650 C C . ARG A 1 80 ? 9.412 3.112 -23.884 1.00 80.19 80 ARG A C 1
ATOM 652 O O . ARG A 1 80 ? 9.978 3.918 -24.626 1.00 80.19 80 ARG A O 1
ATOM 659 N N . ARG A 1 81 ? 9.331 1.815 -24.188 1.00 83.62 81 ARG A N 1
ATOM 660 C CA . ARG A 1 81 ? 9.895 1.251 -25.423 1.00 83.62 81 ARG A CA 1
ATOM 661 C C . ARG A 1 81 ? 9.226 1.855 -26.658 1.00 83.62 81 ARG A C 1
ATOM 663 O O . ARG A 1 81 ? 9.925 2.279 -27.580 1.00 83.62 81 ARG A O 1
ATOM 670 N N . ARG A 1 82 ? 7.894 1.985 -26.644 1.00 85.44 82 ARG A N 1
ATOM 671 C CA . ARG A 1 82 ? 7.125 2.651 -27.711 1.00 85.44 82 ARG A CA 1
ATOM 672 C C . ARG A 1 82 ? 7.513 4.121 -27.852 1.00 85.44 82 ARG A C 1
ATOM 674 O O . ARG A 1 82 ? 7.670 4.602 -28.973 1.00 85.44 82 ARG A O 1
ATOM 681 N N . GLU A 1 83 ? 7.696 4.832 -26.745 1.00 85.81 83 GLU A N 1
ATOM 682 C CA . GLU A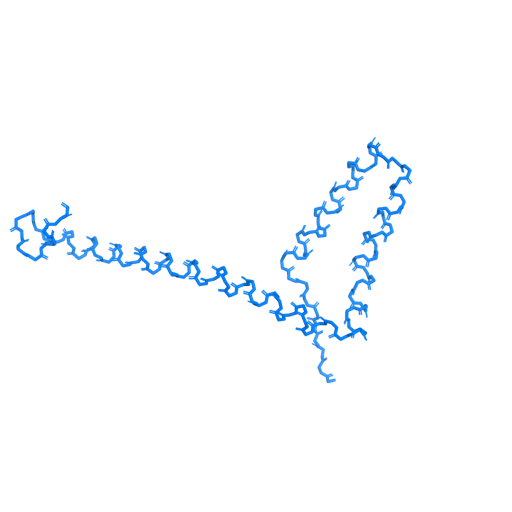 1 83 ? 8.121 6.234 -26.743 1.00 85.81 83 GLU A CA 1
ATOM 683 C C . GLU A 1 83 ? 9.516 6.429 -27.350 1.00 85.81 83 GLU A C 1
ATOM 685 O O . GLU A 1 83 ? 9.713 7.287 -28.216 1.00 85.81 83 GLU A O 1
ATOM 690 N N . ILE A 1 84 ? 10.477 5.594 -26.948 1.00 84.81 84 ILE A N 1
ATOM 691 C CA . ILE A 1 84 ? 11.842 5.603 -27.484 1.00 84.81 84 ILE A CA 1
ATOM 692 C C . ILE A 1 84 ? 11.814 5.322 -28.985 1.00 84.81 84 ILE A C 1
ATOM 694 O O . ILE A 1 84 ? 12.481 6.013 -29.753 1.00 84.81 84 ILE A O 1
ATOM 698 N N . GLU A 1 85 ? 11.015 4.355 -29.428 1.00 85.88 85 GLU A N 1
ATOM 699 C CA . GLU A 1 85 ? 10.911 3.992 -30.837 1.00 85.88 85 GLU A CA 1
ATOM 700 C C . GLU A 1 85 ? 10.229 5.082 -31.678 1.00 85.88 85 GLU A C 1
ATOM 702 O O . GLU A 1 85 ? 10.671 5.370 -32.793 1.00 85.88 85 GLU A O 1
ATOM 707 N N . ARG A 1 86 ? 9.205 5.759 -31.139 1.00 82.75 86 ARG A N 1
ATOM 708 C CA . ARG A 1 86 ? 8.612 6.957 -31.762 1.00 82.75 86 ARG A CA 1
ATOM 709 C C . ARG A 1 86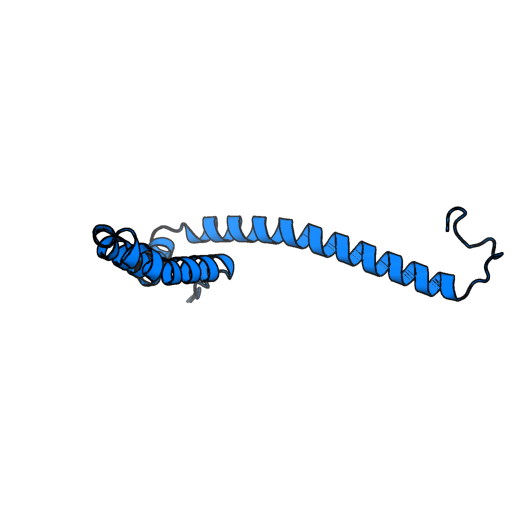 ? 9.631 8.087 -31.872 1.00 82.75 86 ARG A C 1
ATOM 711 O O . ARG A 1 86 ? 9.752 8.689 -32.936 1.00 82.75 86 ARG A O 1
ATOM 718 N N . ASN A 1 87 ? 10.394 8.354 -30.814 1.00 84.88 87 ASN A N 1
ATOM 719 C CA . ASN A 1 87 ? 11.429 9.389 -30.815 1.00 84.88 87 ASN A CA 1
ATOM 720 C C . ASN A 1 87 ? 12.586 9.055 -31.761 1.00 84.88 87 ASN A C 1
ATOM 722 O O . ASN A 1 87 ? 13.083 9.938 -32.462 1.00 84.88 87 ASN A O 1
ATOM 726 N N . ARG A 1 88 ? 12.993 7.784 -31.832 1.00 82.12 88 ARG A N 1
ATOM 727 C CA . ARG A 1 88 ? 14.019 7.304 -32.763 1.00 82.12 88 ARG A CA 1
ATOM 728 C C . ARG A 1 88 ? 13.559 7.466 -34.206 1.00 82.12 88 ARG A C 1
ATOM 730 O O . ARG A 1 88 ? 14.314 8.013 -35.006 1.00 82.12 88 ARG A O 1
ATOM 737 N N . ARG A 1 89 ? 12.308 7.088 -34.507 1.00 79.38 89 ARG A N 1
ATOM 738 C CA . ARG A 1 89 ? 11.673 7.359 -35.802 1.00 79.38 89 ARG A CA 1
ATOM 739 C C . ARG A 1 89 ? 11.682 8.860 -36.084 1.00 79.38 89 ARG A C 1
ATOM 741 O O . ARG A 1 89 ? 12.354 9.276 -37.017 1.00 79.38 89 ARG A O 1
ATOM 748 N N . ARG A 1 90 ? 11.085 9.704 -35.238 1.00 78.50 90 ARG A N 1
ATOM 749 C CA . ARG A 1 90 ? 11.076 11.168 -35.441 1.00 78.50 90 ARG A CA 1
ATOM 750 C C . ARG A 1 90 ? 12.468 11.754 -35.715 1.00 78.50 90 ARG A C 1
ATOM 752 O O . ARG A 1 90 ? 12.603 12.550 -36.632 1.00 78.50 90 ARG A O 1
ATOM 759 N N . LYS A 1 91 ? 13.517 11.337 -34.991 1.00 81.12 91 LYS A N 1
ATOM 760 C CA . LYS A 1 91 ? 14.906 11.783 -35.240 1.00 81.12 91 LYS A CA 1
ATOM 761 C C . LYS A 1 91 ? 15.483 11.296 -36.573 1.00 81.12 91 LYS A C 1
ATOM 763 O O . LYS A 1 91 ? 16.269 12.017 -37.185 1.00 81.12 91 LYS A O 1
ATOM 768 N N . MET A 1 92 ? 15.144 10.081 -36.998 1.00 75.62 92 MET A N 1
ATOM 769 C CA . MET A 1 92 ? 15.540 9.542 -38.300 1.00 75.62 92 MET A CA 1
ATOM 770 C C . MET A 1 92 ? 14.889 10.345 -39.429 1.00 75.62 92 MET A C 1
ATOM 772 O O . MET A 1 92 ? 15.587 10.802 -40.326 1.00 75.62 92 MET A O 1
ATOM 776 N N . TYR A 1 93 ? 13.586 10.605 -39.315 1.00 70.56 93 TYR A N 1
ATOM 777 C CA . TYR A 1 93 ? 12.804 11.281 -40.348 1.00 70.56 93 TYR A CA 1
ATOM 778 C C . TYR A 1 93 ? 12.896 12.808 -40.336 1.00 70.56 93 TYR A C 1
ATOM 780 O O . TYR A 1 93 ? 12.644 13.430 -41.356 1.00 70.56 93 TYR A O 1
ATOM 788 N N . ARG A 1 94 ? 13.396 13.420 -39.252 1.00 71.44 94 ARG A N 1
ATOM 789 C CA . ARG A 1 94 ? 13.736 14.858 -39.204 1.00 71.44 94 ARG A CA 1
ATOM 790 C C . ARG A 1 94 ? 14.770 15.273 -40.260 1.00 71.44 94 ARG A C 1
ATOM 792 O O . ARG A 1 94 ? 14.918 16.459 -40.522 1.00 71.44 94 ARG A O 1
ATOM 799 N N . ARG A 1 95 ? 15.536 14.318 -40.797 1.00 71.06 95 ARG A N 1
ATOM 800 C CA . ARG A 1 95 ? 16.587 14.557 -41.797 1.00 71.06 95 ARG A CA 1
ATOM 801 C C . ARG A 1 95 ? 16.106 14.398 -43.241 1.00 71.06 95 ARG A C 1
ATOM 803 O O . ARG A 1 95 ? 16.850 14.763 -44.142 1.00 71.06 95 ARG A O 1
ATOM 810 N N . PHE A 1 96 ? 14.907 13.859 -43.452 1.00 68.38 96 PHE A N 1
ATOM 811 C CA . PHE A 1 96 ? 14.332 13.636 -44.776 1.00 68.38 96 PHE A CA 1
ATOM 812 C C . PHE A 1 96 ? 13.318 14.751 -45.091 1.00 68.38 96 PHE A C 1
ATOM 814 O O . PHE A 1 96 ? 12.577 15.186 -44.208 1.00 68.38 96 PHE A O 1
ATOM 821 N N . GLY A 1 97 ? 13.329 15.266 -46.325 1.00 65.75 97 GLY A N 1
ATOM 822 C CA . GLY A 1 97 ? 12.363 16.272 -46.793 1.00 65.75 97 GLY A CA 1
ATOM 823 C C . GLY A 1 97 ? 10.971 15.667 -47.011 1.00 65.75 97 GLY A C 1
ATOM 824 O O . GLY A 1 97 ? 10.853 14.451 -47.110 1.00 65.75 97 GLY A O 1
ATOM 825 N N . LYS A 1 98 ? 9.916 16.494 -47.102 1.00 65.31 98 LYS A N 1
ATOM 826 C CA . LYS A 1 98 ? 8.508 16.036 -47.220 1.00 65.31 98 LYS A CA 1
ATOM 827 C C . LYS A 1 98 ? 8.244 15.064 -48.381 1.00 65.31 98 LYS A C 1
ATOM 829 O O . LYS A 1 98 ? 7.334 14.253 -48.266 1.00 65.31 98 LYS A O 1
ATOM 834 N N . ASP A 1 99 ? 9.052 15.122 -49.437 1.00 65.00 99 ASP A N 1
ATOM 835 C CA . ASP A 1 99 ? 8.891 14.320 -50.655 1.00 65.00 99 ASP A CA 1
ATOM 836 C C . ASP A 1 99 ? 9.802 13.074 -50.699 1.00 65.00 99 ASP A C 1
ATOM 838 O O . ASP A 1 99 ? 9.940 12.439 -51.744 1.00 65.00 99 ASP A O 1
ATOM 842 N N . ASP A 1 100 ? 10.461 12.712 -49.589 1.00 65.81 100 ASP A N 1
ATOM 843 C CA . ASP A 1 100 ? 11.366 11.558 -49.556 1.00 65.81 100 ASP A CA 1
ATOM 844 C C . ASP A 1 100 ? 10.586 10.222 -49.587 1.00 65.81 100 ASP A C 1
ATOM 846 O O . ASP A 1 100 ? 9.807 9.941 -48.668 1.00 65.81 100 ASP A O 1
ATOM 850 N N . PRO A 1 101 ? 10.815 9.342 -50.583 1.00 70.06 101 PRO A N 1
ATOM 851 C CA . PRO A 1 101 ? 10.097 8.072 -50.736 1.00 70.06 101 PRO A CA 1
ATOM 852 C C . PRO A 1 101 ? 10.345 7.069 -49.598 1.00 70.06 101 PRO A C 1
ATOM 854 O O . PRO A 1 101 ? 9.677 6.038 -49.530 1.00 70.06 101 PRO A O 1
ATOM 857 N N . ARG A 1 102 ? 11.306 7.336 -48.701 1.00 69.12 102 ARG A N 1
ATOM 858 C CA . ARG A 1 102 ? 11.572 6.518 -47.506 1.00 69.12 102 ARG A CA 1
ATOM 859 C C . ARG A 1 102 ? 10.675 6.875 -46.320 1.00 69.12 102 ARG A C 1
ATOM 861 O O . ARG A 1 102 ? 10.701 6.157 -45.315 1.00 69.12 102 ARG A O 1
ATOM 868 N N . LEU A 1 103 ? 9.901 7.959 -46.398 1.00 66.31 103 LEU A N 1
ATOM 869 C CA . LEU A 1 103 ? 8.902 8.301 -45.389 1.00 66.31 103 LEU A CA 1
ATOM 870 C C . LEU A 1 103 ? 7.719 7.318 -45.466 1.00 66.31 103 LEU A C 1
ATOM 872 O O . LEU A 1 103 ? 7.244 7.009 -46.559 1.00 66.31 103 LEU A O 1
ATOM 876 N N . PRO A 1 104 ? 7.219 6.790 -44.332 1.00 68.00 104 PRO A N 1
ATOM 877 C CA . PRO A 1 104 ? 5.991 6.010 -44.327 1.00 68.00 104 PRO A CA 1
ATOM 878 C C . PRO A 1 104 ? 4.840 6.821 -44.928 1.00 68.00 104 PRO A C 1
ATOM 880 O O . PRO A 1 104 ? 4.654 7.992 -44.611 1.00 68.00 104 PRO A O 1
ATOM 883 N N . LYS A 1 105 ? 4.040 6.146 -45.757 1.00 65.38 105 LYS A N 1
ATOM 884 C CA . LYS A 1 105 ? 2.975 6.698 -46.615 1.00 65.38 105 LYS A CA 1
ATOM 885 C C . LYS A 1 105 ? 1.836 7.419 -45.860 1.00 65.38 105 LYS A C 1
ATOM 887 O O . LYS A 1 105 ? 0.935 7.958 -46.491 1.00 65.38 105 LYS A O 1
ATOM 892 N N . ASN A 1 106 ? 1.884 7.422 -44.524 1.00 60.94 106 ASN A N 1
ATOM 893 C CA . ASN A 1 106 ? 0.833 7.882 -43.616 1.00 60.94 106 ASN A CA 1
ATOM 894 C C . ASN A 1 106 ? 1.377 8.865 -42.547 1.00 60.94 106 ASN A C 1
ATOM 896 O O . ASN A 1 106 ? 0.828 8.901 -41.445 1.00 60.94 106 ASN A O 1
ATOM 900 N N . TRP A 1 107 ? 2.500 9.552 -42.807 1.00 56.41 107 TRP A N 1
ATOM 901 C CA . TRP A 1 107 ? 3.091 10.514 -41.861 1.00 56.41 107 TRP A CA 1
ATOM 902 C C . TRP A 1 107 ? 2.228 11.762 -41.677 1.00 56.41 107 TRP A C 1
ATOM 904 O O . TRP A 1 107 ? 1.818 12.340 -42.705 1.00 56.41 107 TRP A O 1
#

pLDDT: mean 76.66, std 11.36, range [37.12, 92.56]

Radius of gyration: 25.3 Å; chains: 1; bounding box: 40×34×72 Å